Protein AF-A0A4Y7RGN8-F1 (afdb_monomer)

Organism: NCBI:txid78350

Secondary structure (DSSP, 8-state):
-PPTTPBPPPP-PPPPPPHHHHHHHHHHHHT--SEEEEEEEEEEEEEESEEEEEEEEEEEE-SSS--EEEEEEEEEEPPGGGT--EEEEEEEEEEEB-

Sequence (98 aa):
MALTGGWKILDIKACDLPEKVASGFSEVFGGMVGATYIPVVYCATQVVAGINHMILCKQTLATKDASEAIVKVILHEQLPVDGGKFSLLNIENIVKGY

pLDDT: mean 93.82, std 6.94, range [55.78, 98.69]

Radius of gyration: 14.56 Å; Cα contacts (8 Å, |Δi|>4): 196; chains: 1; bounding box: 35×25×40 Å

Nearest PDB structures (foldseek):
  5ier-assembly3_C  TM=4.389E-01  e=4.258E+00  synthetic construct
  2z77-assembly2_D  TM=3.840E-01  e=4.743E+00  Mycobacterium tuberculosis H37Rv
  5z3r-assembly4_E  TM=4.034E-01  e=5.284E+00  Mycolicibacterium neoaurum

Solvent-accessible surface area (backbone atoms only — not comparable to full-atom values): 5603 Å² total; per-residue (Å²): 119,83,41,89,95,47,47,69,74,70,95,76,71,68,46,90,57,61,69,68,58,44,51,36,48,48,60,53,54,69,74,50,80,62,50,49,76,40,48,56,43,80,74,51,75,46,86,63,93,28,37,38,37,36,30,36,24,43,36,39,36,72,49,98,72,64,49,40,30,40,27,43,35,32,39,34,35,39,37,70,94,77,68,46,48,55,42,82,74,47,77,44,84,76,46,64,40,62

Structure (mmCIF, N/CA/C/O backbone):
data_AF-A0A4Y7RGN8-F1
#
_entry.id   AF-A0A4Y7RGN8-F1
#
loop_
_atom_site.group_PDB
_atom_site.id
_atom_site.type_symbol
_atom_site.label_atom_id
_atom_site.label_alt_id
_atom_site.label_comp_id
_atom_site.label_asym_id
_atom_site.label_entity_id
_atom_site.label_seq_id
_atom_site.pdbx_PDB_ins_code
_atom_site.Cartn_x
_atom_site.Cartn_y
_atom_site.Cartn_z
_atom_site.occupancy
_atom_site.B_iso_or_equiv
_atom_site.auth_seq_id
_atom_site.auth_comp_id
_atom_site.auth_asym_id
_atom_site.auth_atom_id
_atom_site.pdbx_PDB_model_num
ATOM 1 N N . MET A 1 1 ? -16.310 -1.462 20.418 1.00 55.78 1 MET A N 1
ATOM 2 C CA . MET A 1 1 ? -16.994 -2.527 21.187 1.00 55.78 1 MET A CA 1
ATOM 3 C C . MET A 1 1 ? -17.269 -3.610 20.160 1.00 55.78 1 MET A C 1
ATOM 5 O O . MET A 1 1 ? -17.825 -3.247 19.142 1.00 55.78 1 MET A O 1
ATOM 9 N N . ALA A 1 2 ? -16.785 -4.844 20.325 1.00 67.25 2 ALA A N 1
ATOM 10 C CA . ALA A 1 2 ? -16.852 -5.827 19.236 1.00 67.25 2 ALA A CA 1
ATOM 11 C C . ALA A 1 2 ? -18.313 -6.155 18.882 1.00 67.25 2 ALA A C 1
ATOM 13 O O . ALA A 1 2 ? -19.081 -6.543 19.766 1.00 67.25 2 ALA A O 1
ATOM 14 N N . LEU A 1 3 ? -18.688 -5.988 17.612 1.00 81.62 3 LEU A N 1
ATOM 15 C CA . LEU A 1 3 ? -20.017 -6.342 17.114 1.00 81.62 3 LEU A CA 1
ATOM 16 C C . LEU A 1 3 ? -20.103 -7.857 16.879 1.00 81.62 3 LEU A C 1
ATOM 18 O O . LEU A 1 3 ? -19.255 -8.432 16.198 1.00 81.62 3 LEU A O 1
ATOM 22 N N . THR A 1 4 ? -21.134 -8.520 17.408 1.00 85.62 4 THR A N 1
ATOM 23 C CA . THR A 1 4 ? -21.352 -9.958 17.181 1.00 85.62 4 THR A CA 1
ATOM 24 C C . THR A 1 4 ? -21.461 -10.260 15.684 1.00 85.62 4 THR A C 1
ATOM 26 O O . THR A 1 4 ? -22.295 -9.680 14.993 1.00 85.62 4 THR A O 1
ATOM 29 N N . GLY A 1 5 ? -20.617 -11.170 15.186 1.00 86.94 5 GLY A N 1
ATOM 30 C CA . GLY A 1 5 ? -20.529 -11.520 13.761 1.00 86.94 5 GLY A CA 1
ATOM 31 C C . GLY A 1 5 ? -19.717 -10.539 12.904 1.00 86.94 5 GLY A C 1
ATOM 32 O O . GLY A 1 5 ? -19.485 -10.814 11.730 1.00 86.94 5 GLY A O 1
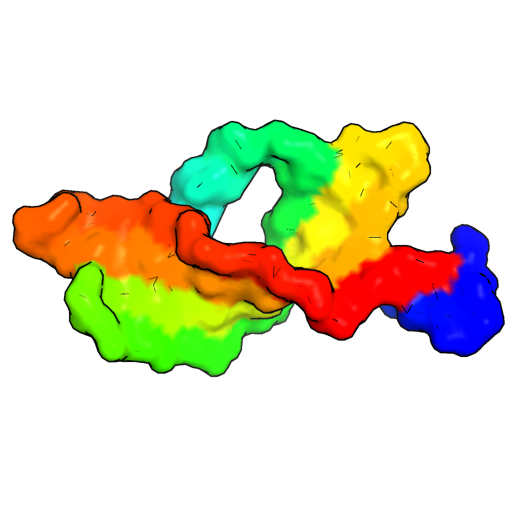ATOM 33 N N . GLY A 1 6 ? -19.265 -9.420 13.477 1.00 90.00 6 GLY A N 1
ATOM 34 C CA . GLY A 1 6 ? -18.371 -8.466 12.832 1.00 90.00 6 GLY A CA 1
ATOM 35 C C . GLY A 1 6 ? -16.903 -8.882 12.927 1.00 90.00 6 GLY A C 1
ATOM 36 O O . GLY A 1 6 ? -16.490 -9.613 13.830 1.00 90.00 6 GLY A O 1
ATOM 37 N N . TRP A 1 7 ? -16.096 -8.386 11.991 1.00 92.12 7 TRP A N 1
ATOM 38 C CA . TRP A 1 7 ? -14.649 -8.552 12.042 1.00 92.12 7 TRP A CA 1
ATOM 39 C C . TRP A 1 7 ? -14.037 -7.510 12.971 1.00 92.12 7 TRP A C 1
ATOM 41 O O . TRP A 1 7 ? -14.270 -6.315 12.815 1.00 92.12 7 TRP A O 1
ATOM 51 N N . LYS A 1 8 ? -13.196 -7.957 13.903 1.00 92.00 8 LYS A N 1
ATOM 52 C CA . LYS A 1 8 ? -12.308 -7.073 14.656 1.00 92.00 8 LYS A CA 1
ATOM 53 C C . LYS A 1 8 ? -10.965 -7.010 13.937 1.00 92.00 8 LYS A C 1
ATOM 55 O O . LYS A 1 8 ? -10.308 -8.040 13.789 1.00 92.00 8 LYS A O 1
ATOM 60 N N . ILE A 1 9 ? -10.541 -5.814 13.535 1.00 93.94 9 ILE A N 1
ATOM 61 C CA . ILE A 1 9 ? -9.170 -5.613 13.061 1.00 93.94 9 ILE A CA 1
ATOM 62 C C . ILE A 1 9 ? -8.238 -5.721 14.270 1.00 93.94 9 ILE A C 1
ATOM 64 O O . ILE A 1 9 ? -8.482 -5.130 15.323 1.00 93.94 9 ILE A O 1
ATOM 68 N N . LEU A 1 10 ? -7.221 -6.571 14.156 1.00 92.81 10 LEU A N 1
ATOM 69 C CA . LEU A 1 10 ? -6.243 -6.759 15.220 1.00 92.81 10 LEU A CA 1
ATOM 70 C C . LEU A 1 10 ? -5.223 -5.620 15.211 1.00 92.81 10 LEU A C 1
ATOM 72 O O . LEU A 1 10 ? -5.087 -4.889 14.229 1.00 92.81 10 LEU A O 1
ATOM 76 N N . ASP A 1 11 ? -4.476 -5.500 16.305 1.00 91.88 11 ASP A N 1
ATOM 77 C CA . ASP A 1 11 ? -3.279 -4.674 16.283 1.00 91.88 11 ASP A CA 1
ATOM 78 C C . ASP A 1 11 ? -2.249 -5.317 15.344 1.00 91.88 11 ASP A C 1
ATOM 80 O O . ASP A 1 11 ? -1.914 -6.497 15.484 1.00 91.88 11 ASP A O 1
ATOM 84 N N . ILE A 1 12 ? -1.810 -4.563 14.339 1.00 94.25 12 ILE A N 1
ATOM 85 C CA . ILE A 1 12 ? -0.982 -5.057 13.240 1.00 94.25 12 ILE A CA 1
ATOM 86 C C . ILE A 1 12 ? 0.290 -4.228 13.189 1.00 94.25 12 ILE A C 1
ATOM 88 O O . ILE A 1 12 ? 0.249 -2.999 13.119 1.00 94.25 12 ILE A O 1
ATOM 92 N N . LYS A 1 13 ? 1.425 -4.925 13.166 1.00 95.06 13 LYS A N 1
ATOM 93 C CA . LYS A 1 13 ? 2.727 -4.325 12.884 1.00 95.06 13 LYS A CA 1
ATOM 94 C C . LYS A 1 13 ? 2.937 -4.220 11.380 1.00 95.06 13 LYS A C 1
ATOM 96 O O . LYS A 1 13 ? 2.519 -5.105 10.638 1.00 95.06 13 LYS A O 1
ATOM 101 N N . ALA A 1 14 ? 3.603 -3.147 10.963 1.00 97.00 14 ALA A N 1
ATOM 102 C CA . ALA A 1 14 ? 3.999 -2.971 9.575 1.00 97.00 14 ALA A CA 1
ATOM 103 C C . ALA A 1 14 ? 4.889 -4.136 9.114 1.00 97.00 14 ALA A C 1
ATOM 105 O O . ALA A 1 14 ? 5.762 -4.570 9.868 1.00 97.00 14 ALA A O 1
ATOM 106 N N . CYS A 1 15 ? 4.681 -4.624 7.894 1.00 97.31 15 CYS A N 1
ATOM 107 C CA . CYS A 1 15 ? 5.624 -5.522 7.240 1.00 97.31 15 CYS A CA 1
ATOM 108 C C . CYS A 1 15 ? 6.764 -4.745 6.581 1.00 97.31 15 CYS A C 1
ATOM 110 O O . CYS A 1 15 ? 6.611 -3.577 6.214 1.00 97.31 15 CYS A O 1
ATOM 112 N N . ASP A 1 16 ? 7.867 -5.441 6.325 1.00 97.19 16 ASP A N 1
ATOM 113 C CA . ASP A 1 16 ? 8.958 -4.905 5.523 1.00 97.19 16 ASP A CA 1
ATOM 114 C C . ASP A 1 16 ? 8.565 -4.894 4.040 1.00 97.19 16 ASP A C 1
ATOM 116 O O . ASP A 1 16 ? 8.239 -5.925 3.444 1.00 97.19 16 ASP A O 1
ATOM 120 N N . LEU A 1 17 ? 8.580 -3.706 3.437 1.00 98.00 17 LEU A N 1
ATOM 121 C CA . LEU A 1 17 ? 8.446 -3.531 1.994 1.00 98.00 17 LEU A CA 1
ATOM 122 C C . LEU A 1 17 ? 9.843 -3.480 1.355 1.00 98.00 17 LEU A C 1
ATOM 124 O O . LEU A 1 17 ? 10.781 -2.996 1.993 1.00 98.00 17 LEU A O 1
ATOM 128 N N . PRO A 1 18 ? 10.005 -3.898 0.084 1.00 97.81 18 PRO A N 1
ATOM 129 C CA . PRO A 1 18 ? 11.236 -3.631 -0.654 1.00 97.81 18 PRO A CA 1
ATOM 130 C C . PRO A 1 18 ? 11.571 -2.135 -0.622 1.00 97.81 18 PRO A C 1
ATOM 132 O O . PRO A 1 18 ? 10.676 -1.314 -0.806 1.00 97.81 18 PRO A O 1
ATOM 135 N N . GLU A 1 19 ? 12.843 -1.776 -0.436 1.00 97.56 19 GLU A N 1
ATOM 136 C CA . GLU A 1 19 ? 13.296 -0.399 -0.154 1.00 97.56 19 GLU A CA 1
ATOM 137 C C . GLU A 1 19 ? 12.703 0.658 -1.104 1.00 97.56 19 GLU A C 1
ATOM 139 O O . GLU A 1 19 ? 12.185 1.693 -0.673 1.00 97.56 19 GLU A O 1
ATOM 144 N N . LYS A 1 20 ? 12.697 0.360 -2.408 1.00 95.75 20 LYS A N 1
ATOM 145 C CA . LYS A 1 20 ? 12.126 1.243 -3.430 1.00 95.75 20 LYS A CA 1
ATOM 146 C C . LYS A 1 20 ? 10.618 1.443 -3.250 1.00 95.75 20 LYS A C 1
ATOM 148 O O . LYS A 1 20 ? 10.129 2.567 -3.309 1.00 95.75 20 LYS A O 1
ATOM 153 N N . VAL A 1 21 ? 9.891 0.359 -2.981 1.00 97.75 21 VAL A N 1
ATOM 154 C CA . VAL A 1 21 ? 8.440 0.387 -2.748 1.00 97.75 21 VAL A CA 1
ATOM 155 C C . VAL A 1 21 ? 8.125 1.069 -1.416 1.00 97.75 21 VAL A C 1
ATOM 157 O O . VAL A 1 21 ? 7.155 1.811 -1.345 1.00 97.75 21 VAL A O 1
ATOM 160 N N . ALA A 1 22 ? 8.952 0.888 -0.382 1.00 98.06 22 ALA A N 1
ATOM 161 C CA . ALA A 1 22 ? 8.817 1.582 0.901 1.00 98.06 22 ALA A CA 1
ATOM 162 C C . ALA A 1 22 ? 8.959 3.106 0.744 1.00 98.06 22 ALA A C 1
ATOM 164 O O . ALA A 1 22 ? 8.179 3.873 1.316 1.00 98.06 22 ALA A O 1
ATOM 165 N N . SER A 1 23 ? 9.921 3.536 -0.077 1.00 97.06 23 SER A N 1
ATOM 166 C CA . SER A 1 23 ? 10.139 4.948 -0.412 1.00 97.06 23 SER A CA 1
ATOM 167 C C . SER A 1 23 ? 8.946 5.522 -1.176 1.00 97.06 23 SER A C 1
ATOM 169 O O . SER A 1 23 ? 8.378 6.529 -0.758 1.00 97.06 23 SER A O 1
ATOM 171 N N . GLY A 1 24 ? 8.493 4.826 -2.225 1.00 96.94 24 GLY A N 1
ATOM 172 C CA . GLY A 1 24 ? 7.314 5.217 -3.001 1.00 96.94 24 GLY A CA 1
ATOM 173 C C . GLY A 1 24 ? 6.021 5.238 -2.183 1.00 96.94 24 GLY A C 1
ATOM 174 O O . GLY A 1 24 ? 5.213 6.155 -2.310 1.00 96.94 24 GLY A O 1
ATOM 175 N N . PHE A 1 25 ? 5.837 4.267 -1.286 1.00 97.69 25 PHE A N 1
ATOM 176 C CA . PHE A 1 25 ? 4.712 4.232 -0.353 1.00 97.69 25 PHE A CA 1
ATOM 177 C C . PHE A 1 25 ? 4.733 5.451 0.572 1.00 97.69 25 PHE A C 1
ATOM 179 O O . PHE A 1 25 ? 3.719 6.127 0.725 1.00 97.69 25 PHE A O 1
ATOM 186 N N . SER A 1 26 ? 5.892 5.768 1.150 1.00 96.44 26 SER A N 1
ATOM 187 C CA . SER A 1 26 ? 6.046 6.923 2.040 1.00 96.44 26 SER A CA 1
ATOM 188 C C . SER A 1 26 ? 5.799 8.248 1.316 1.00 96.44 26 SER A C 1
ATOM 190 O O . SER A 1 26 ? 5.157 9.129 1.879 1.00 96.44 26 SER A O 1
ATOM 192 N N . GLU A 1 27 ? 6.246 8.383 0.065 1.00 94.88 27 GLU A N 1
ATOM 193 C CA . GLU A 1 27 ? 5.990 9.567 -0.767 1.00 94.88 27 GLU A CA 1
ATOM 194 C C . GLU A 1 27 ? 4.491 9.747 -1.048 1.00 94.88 27 GLU A C 1
ATOM 196 O O . GLU A 1 27 ? 3.929 10.814 -0.794 1.00 94.88 27 GLU A O 1
ATOM 201 N N . VAL A 1 28 ? 3.823 8.688 -1.518 1.00 96.00 28 VAL A N 1
ATOM 202 C CA . VAL A 1 28 ? 2.403 8.735 -1.893 1.00 96.00 28 VAL A CA 1
ATOM 203 C C . VAL A 1 28 ? 1.504 8.968 -0.677 1.00 96.00 28 VAL A C 1
ATOM 205 O O . VAL A 1 28 ? 0.585 9.787 -0.734 1.00 96.00 28 VAL A O 1
ATOM 208 N N . PHE A 1 29 ? 1.753 8.264 0.430 1.00 94.94 29 PHE A N 1
ATOM 209 C CA . PHE A 1 29 ? 0.898 8.329 1.618 1.00 94.94 29 PHE A CA 1
ATOM 210 C C . PHE A 1 29 ? 1.288 9.436 2.601 1.00 94.94 29 PHE A C 1
ATOM 212 O O . PHE A 1 29 ? 0.430 9.884 3.358 1.00 94.94 29 PHE A O 1
ATOM 219 N N . GLY A 1 30 ? 2.525 9.938 2.569 1.00 91.12 30 GLY A N 1
ATOM 220 C CA . GLY A 1 30 ? 2.960 11.062 3.405 1.00 91.12 30 GLY A CA 1
ATOM 221 C C . GLY A 1 30 ? 2.205 12.365 3.119 1.00 91.12 30 GLY A C 1
ATOM 222 O O . GLY A 1 30 ? 2.063 13.199 4.010 1.00 91.12 30 GLY A O 1
ATOM 223 N N . GLY A 1 31 ? 1.677 12.526 1.900 1.00 83.50 31 GLY A N 1
ATOM 224 C CA . GLY A 1 31 ? 0.831 13.659 1.509 1.00 83.50 31 GLY A CA 1
ATOM 225 C C . GLY A 1 31 ? -0.672 13.457 1.738 1.00 83.50 31 GLY A C 1
ATOM 226 O O . GLY A 1 31 ? -1.448 14.386 1.507 1.00 83.50 31 GLY A O 1
ATOM 227 N N . MET A 1 32 ? -1.116 12.266 2.158 1.00 87.69 32 MET A N 1
ATOM 228 C CA . MET A 1 32 ? -2.539 11.984 2.349 1.00 87.69 32 MET A CA 1
ATOM 229 C C . MET A 1 32 ? -3.039 12.472 3.709 1.00 87.69 32 MET A C 1
ATOM 231 O O . MET A 1 32 ? -2.479 12.162 4.756 1.00 87.69 32 MET A O 1
ATOM 235 N N . VAL A 1 33 ? -4.165 13.185 3.691 1.00 88.31 33 VAL A N 1
ATOM 236 C CA . VAL A 1 33 ? -4.888 13.611 4.895 1.00 88.31 33 VAL A CA 1
ATOM 237 C C . VAL A 1 33 ? -6.186 12.814 5.001 1.00 88.31 33 VAL A C 1
ATOM 239 O O . VAL A 1 33 ? -6.812 12.488 3.995 1.00 88.31 33 VAL A O 1
ATOM 242 N N . GLY A 1 34 ? -6.608 12.500 6.227 1.00 90.62 34 GLY A N 1
ATOM 243 C CA . GLY A 1 34 ? -7.895 11.849 6.498 1.00 90.62 34 GLY A CA 1
ATOM 244 C C . GLY A 1 34 ? -7.825 10.340 6.740 1.00 90.62 34 GLY A C 1
ATOM 245 O O . GLY A 1 34 ? -8.802 9.770 7.223 1.00 90.62 34 GLY A O 1
ATOM 246 N N . ALA A 1 35 ? -6.687 9.691 6.478 1.00 93.69 35 ALA A N 1
ATOM 247 C CA . ALA A 1 35 ? -6.467 8.286 6.812 1.00 93.69 35 ALA A CA 1
ATOM 248 C C . ALA A 1 35 ? -4.977 7.972 6.992 1.00 93.69 35 ALA A C 1
ATOM 250 O O . ALA A 1 35 ? -4.136 8.551 6.308 1.00 93.69 35 ALA A O 1
ATOM 251 N N . THR A 1 36 ? -4.665 7.021 7.867 1.00 95.00 36 THR A N 1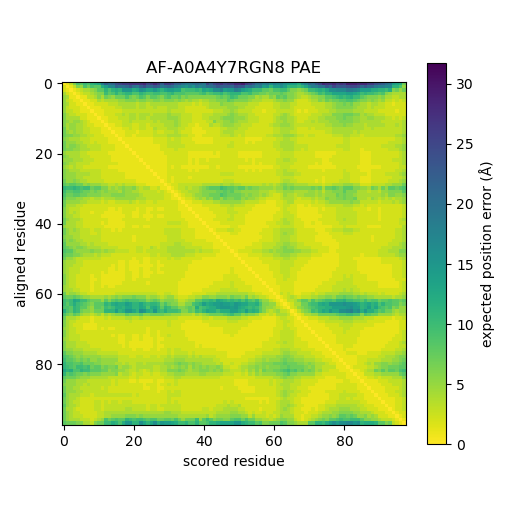
ATOM 252 C CA . THR A 1 36 ? -3.337 6.407 7.973 1.00 95.00 36 THR A CA 1
ATOM 253 C C . THR A 1 36 ? -3.368 4.995 7.402 1.00 95.00 36 THR A C 1
ATOM 255 O O . THR A 1 36 ? -4.402 4.324 7.433 1.00 95.00 36 THR A O 1
ATOM 258 N N . TYR A 1 37 ? -2.232 4.547 6.868 1.00 96.62 37 TYR A N 1
ATOM 259 C CA . TYR A 1 37 ? -2.090 3.235 6.245 1.00 96.62 37 TYR A CA 1
ATOM 260 C C . TYR A 1 37 ? -0.835 2.544 6.771 1.00 96.62 37 TYR A C 1
ATOM 262 O O . TYR A 1 37 ? 0.257 3.103 6.713 1.00 96.62 37 TYR A O 1
ATOM 270 N N . ILE A 1 38 ? -0.996 1.319 7.264 1.00 96.75 38 ILE A N 1
ATOM 271 C CA . ILE A 1 38 ? 0.096 0.459 7.726 1.00 96.75 38 ILE A CA 1
ATOM 272 C C . ILE A 1 38 ? 0.184 -0.732 6.768 1.00 96.75 38 ILE A C 1
ATOM 274 O O . ILE A 1 38 ? -0.801 -1.467 6.665 1.00 96.75 38 ILE A O 1
ATOM 278 N N . PRO A 1 39 ? 1.310 -0.951 6.065 1.00 98.00 39 PRO A N 1
ATOM 279 C CA . PRO A 1 39 ? 1.450 -2.093 5.170 1.00 98.00 39 PRO A CA 1
ATOM 280 C C . PRO A 1 39 ? 1.476 -3.390 5.984 1.00 98.00 39 PRO A C 1
ATOM 282 O O . PRO A 1 39 ? 2.256 -3.526 6.916 1.00 98.00 39 PRO A O 1
ATOM 285 N N . VAL A 1 40 ? 0.601 -4.334 5.652 1.00 98.00 40 VAL A N 1
ATOM 286 C CA . VAL A 1 40 ? 0.442 -5.619 6.352 1.00 98.00 40 VAL A CA 1
ATOM 287 C C . VAL A 1 40 ? 1.161 -6.734 5.609 1.00 98.00 40 VAL A C 1
ATOM 289 O O . VAL A 1 40 ? 1.823 -7.555 6.235 1.00 98.00 40 VAL A O 1
ATOM 292 N N . VAL A 1 41 ? 1.017 -6.779 4.281 1.00 97.94 41 VAL A N 1
ATOM 293 C CA . VAL A 1 41 ? 1.678 -7.762 3.411 1.00 97.94 41 VAL A CA 1
ATOM 294 C C . VAL A 1 41 ? 1.925 -7.146 2.037 1.00 97.94 41 VAL A C 1
ATOM 296 O O . VAL A 1 41 ? 1.020 -6.552 1.448 1.00 97.94 41 VAL A O 1
ATOM 299 N N . TYR A 1 42 ? 3.125 -7.353 1.495 1.00 98.56 42 TYR A N 1
ATOM 300 C CA . TYR A 1 42 ? 3.417 -7.141 0.080 1.00 98.56 42 TYR A CA 1
ATOM 301 C C . TYR A 1 42 ? 3.062 -8.398 -0.721 1.00 98.56 42 TYR A C 1
ATOM 303 O O . TYR A 1 42 ? 3.642 -9.460 -0.499 1.00 98.56 42 TYR A O 1
ATOM 311 N N . CYS A 1 43 ? 2.069 -8.305 -1.604 1.00 97.94 43 CYS A N 1
ATOM 312 C CA . CYS A 1 43 ? 1.394 -9.489 -2.137 1.00 97.94 43 CYS A CA 1
ATOM 313 C C . CYS A 1 43 ? 1.880 -9.906 -3.524 1.00 97.94 43 CYS A C 1
ATOM 315 O O . CYS A 1 43 ? 2.066 -11.094 -3.772 1.00 97.94 43 CYS A O 1
ATOM 317 N N . ALA A 1 44 ? 2.009 -8.953 -4.451 1.00 98.19 44 ALA A N 1
ATOM 318 C CA . ALA A 1 44 ? 2.266 -9.256 -5.857 1.00 98.19 44 ALA A CA 1
ATOM 319 C C . ALA A 1 44 ? 2.749 -8.032 -6.642 1.00 98.19 44 ALA A C 1
ATOM 321 O O . ALA A 1 44 ? 2.512 -6.886 -6.248 1.00 98.19 44 ALA A O 1
ATOM 322 N N . THR A 1 45 ? 3.347 -8.296 -7.805 1.00 98.38 45 THR A N 1
ATOM 323 C CA . THR A 1 45 ? 3.637 -7.299 -8.839 1.00 98.38 45 THR A CA 1
ATOM 324 C C . THR A 1 45 ? 2.953 -7.653 -10.153 1.00 98.38 45 THR A C 1
ATOM 326 O O . THR A 1 45 ? 2.674 -8.818 -10.438 1.00 98.38 45 THR A O 1
ATOM 329 N N . GLN A 1 46 ? 2.695 -6.640 -10.974 1.00 98.56 46 GLN A N 1
ATOM 330 C CA . GLN A 1 46 ? 2.193 -6.800 -12.334 1.00 98.56 46 GLN A CA 1
ATOM 331 C C . GLN A 1 46 ? 2.940 -5.840 -13.261 1.00 98.56 46 GLN A C 1
ATOM 333 O O . GLN A 1 46 ? 2.955 -4.634 -13.025 1.00 98.56 46 GLN A O 1
ATOM 338 N N . VAL A 1 47 ? 3.539 -6.373 -14.326 1.00 98.06 47 VAL A N 1
ATOM 339 C CA . VAL A 1 47 ? 4.223 -5.578 -15.356 1.00 98.06 47 VAL A CA 1
ATOM 340 C C . VAL A 1 47 ? 3.190 -4.938 -16.286 1.00 98.06 47 VAL A C 1
ATOM 342 O O . VAL A 1 47 ? 2.300 -5.623 -16.790 1.00 98.06 47 VAL A O 1
ATOM 345 N N . VAL A 1 48 ? 3.318 -3.630 -16.508 1.00 96.75 48 VAL A N 1
ATOM 346 C CA . VAL A 1 48 ? 2.481 -2.799 -17.392 1.00 96.75 48 VAL A CA 1
ATOM 347 C C . VAL A 1 48 ? 3.385 -1.781 -18.117 1.00 96.75 48 VAL A C 1
ATOM 349 O O . VAL A 1 48 ? 4.564 -2.055 -18.333 1.00 96.75 48 VAL A O 1
ATOM 352 N N . ALA A 1 49 ? 2.889 -0.592 -18.473 1.00 96.12 49 ALA A N 1
ATOM 353 C CA . ALA A 1 49 ? 3.742 0.564 -18.777 1.00 96.12 49 ALA A CA 1
ATOM 354 C C . ALA A 1 49 ? 4.384 1.109 -17.481 1.00 96.12 49 ALA A C 1
ATOM 356 O O . ALA A 1 49 ? 4.047 2.191 -17.014 1.00 96.12 49 ALA A O 1
ATOM 357 N N . GLY A 1 50 ? 5.226 0.291 -16.844 1.00 97.19 50 GLY A N 1
ATOM 358 C CA . GLY A 1 50 ? 5.670 0.445 -15.457 1.00 97.19 50 GLY A CA 1
ATOM 359 C C . GLY A 1 50 ? 5.418 -0.837 -14.657 1.00 97.19 50 GLY A C 1
ATOM 360 O O . GLY A 1 50 ? 5.310 -1.926 -15.232 1.00 97.19 50 GLY A O 1
ATOM 361 N N . ILE A 1 51 ? 5.293 -0.725 -13.337 1.00 98.38 51 ILE A N 1
ATOM 362 C CA . ILE A 1 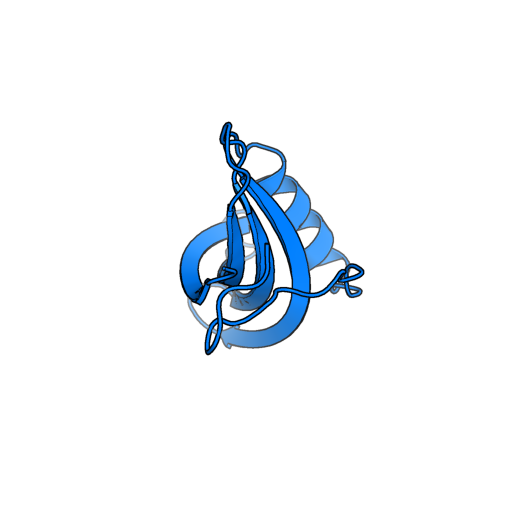51 ? 5.011 -1.859 -12.445 1.00 98.38 51 ILE A CA 1
ATOM 363 C C . ILE A 1 51 ? 3.892 -1.481 -11.476 1.00 98.38 51 ILE A C 1
ATOM 365 O O . ILE A 1 51 ? 3.970 -0.479 -10.778 1.00 98.38 51 ILE A O 1
ATOM 369 N N . ASN A 1 52 ? 2.848 -2.301 -11.394 1.00 98.56 52 ASN A N 1
ATOM 370 C CA . ASN A 1 52 ? 1.872 -2.210 -10.313 1.00 98.56 52 ASN A CA 1
ATOM 371 C C . ASN A 1 52 ? 2.322 -3.086 -9.139 1.00 98.56 52 ASN A C 1
ATOM 373 O O . ASN A 1 52 ? 2.667 -4.252 -9.328 1.00 98.56 52 ASN A O 1
ATOM 377 N N . HIS A 1 53 ? 2.251 -2.542 -7.931 1.00 98.56 53 HIS A N 1
ATOM 378 C CA . HIS A 1 53 ? 2.580 -3.181 -6.662 1.00 98.56 53 HIS A CA 1
ATOM 379 C C . HIS A 1 53 ? 1.305 -3.347 -5.834 1.00 98.56 53 HIS A C 1
ATOM 381 O O . HIS A 1 53 ? 0.646 -2.358 -5.509 1.00 98.56 53 HIS A O 1
ATOM 387 N N . MET A 1 54 ? 0.956 -4.585 -5.483 1.00 98.50 54 MET A N 1
ATOM 388 C CA . MET A 1 54 ? -0.188 -4.884 -4.620 1.00 98.50 54 MET A CA 1
ATOM 389 C C . MET A 1 54 ? 0.260 -5.034 -3.167 1.00 98.50 54 MET A C 1
ATOM 391 O O . MET A 1 54 ? 1.089 -5.891 -2.853 1.00 98.50 54 MET A O 1
ATOM 395 N N . ILE A 1 55 ? -0.337 -4.240 -2.281 1.00 98.69 55 ILE A N 1
ATOM 396 C CA . ILE A 1 55 ? -0.064 -4.240 -0.842 1.00 98.69 55 ILE A CA 1
ATOM 397 C C . ILE A 1 55 ? -1.401 -4.328 -0.103 1.00 98.69 55 ILE A C 1
ATOM 399 O O . ILE A 1 55 ? -2.329 -3.578 -0.405 1.00 98.69 55 ILE A O 1
ATOM 403 N N . LEU A 1 56 ? -1.518 -5.223 0.875 1.00 98.50 56 LEU A N 1
ATOM 404 C CA . LEU A 1 56 ? -2.608 -5.146 1.848 1.00 98.50 56 LEU A CA 1
ATOM 405 C C . LEU A 1 56 ? -2.204 -4.183 2.956 1.00 98.50 56 LEU A C 1
ATOM 407 O O . LEU A 1 56 ? -1.137 -4.350 3.540 1.00 98.50 56 LEU A O 1
ATOM 411 N N . CYS A 1 57 ? -3.055 -3.211 3.269 1.00 98.19 57 CYS A N 1
ATOM 412 C CA . CYS A 1 57 ? -2.819 -2.230 4.324 1.00 98.19 57 CYS A CA 1
ATOM 413 C C . CYS A 1 57 ? -3.918 -2.286 5.387 1.00 98.19 57 CYS A C 1
ATOM 415 O O . CYS A 1 57 ? -5.093 -2.458 5.060 1.00 98.19 57 CYS A O 1
ATOM 417 N N . LYS A 1 58 ? -3.552 -2.056 6.652 1.00 97.50 58 LYS A N 1
ATOM 418 C CA . LYS A 1 58 ? -4.499 -1.601 7.667 1.00 97.50 58 LYS A CA 1
ATOM 419 C C . LYS A 1 58 ? -4.710 -0.111 7.443 1.00 97.50 58 LYS A C 1
ATOM 421 O O . LYS A 1 58 ? -3.755 0.655 7.526 1.00 97.50 58 LYS A O 1
ATOM 426 N N . GLN A 1 59 ? -5.938 0.283 7.154 1.00 96.81 59 GLN A N 1
ATOM 427 C CA . GLN A 1 59 ? -6.354 1.674 7.083 1.00 96.81 59 GLN A CA 1
ATOM 428 C C . GLN A 1 59 ? -7.011 2.072 8.403 1.00 96.81 59 GLN A C 1
ATOM 430 O O . GLN A 1 59 ? -7.848 1.326 8.913 1.00 96.81 59 GLN A O 1
ATOM 435 N N . THR A 1 60 ? -6.697 3.263 8.905 1.00 95.12 60 THR A N 1
ATOM 436 C CA . THR A 1 60 ? -7.419 3.897 10.014 1.00 95.12 60 THR A CA 1
ATOM 437 C C . THR A 1 60 ? -7.854 5.295 9.581 1.00 95.12 60 THR A C 1
ATOM 439 O O . THR A 1 60 ? -7.017 6.129 9.236 1.00 95.12 60 THR A O 1
ATOM 442 N N . LEU A 1 61 ? -9.161 5.563 9.562 1.00 93.50 61 LEU A N 1
ATOM 443 C CA . LEU A 1 61 ? -9.692 6.878 9.189 1.00 93.50 61 LEU A CA 1
ATOM 444 C C . LEU A 1 61 ? -9.531 7.884 10.333 1.00 93.50 61 LEU A C 1
ATOM 446 O O . LEU A 1 61 ? -9.790 7.569 11.494 1.00 93.50 61 LEU A O 1
ATOM 450 N N . ALA A 1 62 ? -9.164 9.119 9.994 1.00 90.56 62 ALA A N 1
ATOM 451 C CA . ALA A 1 62 ? -9.036 10.230 10.937 1.00 90.56 62 ALA A CA 1
ATOM 452 C C . ALA A 1 62 ? -10.402 10.896 11.204 1.00 90.56 62 ALA A C 1
ATOM 454 O O . ALA A 1 62 ? -10.588 12.094 10.991 1.00 90.56 62 ALA A O 1
ATOM 455 N N . THR A 1 63 ? -11.380 10.099 11.632 1.00 86.12 63 THR A N 1
ATOM 456 C CA . THR A 1 63 ? -12.735 10.531 12.011 1.00 86.12 63 THR A CA 1
ATOM 457 C C . THR A 1 63 ? -12.919 10.483 13.527 1.00 86.12 63 THR A C 1
ATOM 459 O O . THR A 1 63 ? -12.155 9.827 14.230 1.00 86.12 63 THR A O 1
ATOM 462 N N . LYS A 1 64 ? -13.949 11.170 14.048 1.00 77.50 64 LYS A N 1
ATOM 463 C CA . LYS A 1 64 ? -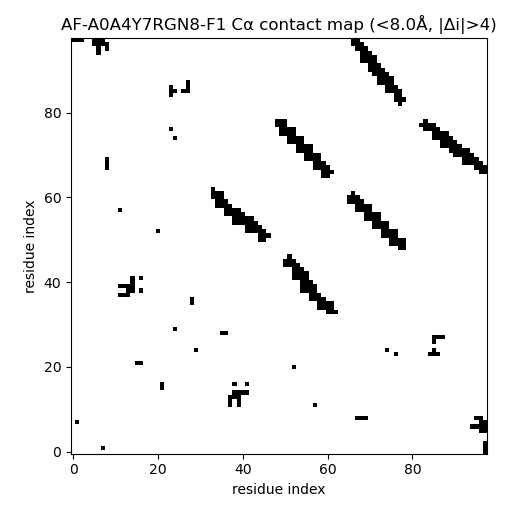14.294 11.157 15.485 1.00 77.50 64 LYS A CA 1
ATOM 464 C C . LYS A 1 64 ? -14.460 9.729 16.023 1.00 77.50 64 LYS A C 1
ATOM 466 O O . LYS A 1 64 ? -13.995 9.430 17.116 1.00 77.50 64 LYS A O 1
ATOM 471 N N . ASP A 1 65 ? -15.063 8.867 15.211 1.00 79.38 65 ASP A N 1
ATOM 472 C CA . ASP A 1 65 ? -15.136 7.428 15.425 1.00 79.38 65 ASP A CA 1
ATOM 473 C C . ASP A 1 65 ? -14.154 6.779 14.447 1.00 79.38 65 ASP A C 1
ATOM 475 O O . ASP A 1 65 ? -14.478 6.586 13.273 1.00 79.38 65 ASP A O 1
ATOM 479 N N . ALA A 1 66 ? -12.911 6.569 14.884 1.00 79.81 66 ALA A N 1
ATOM 480 C CA . ALA A 1 66 ? -11.848 6.040 14.034 1.00 79.81 66 ALA A CA 1
ATOM 481 C C . ALA A 1 66 ? -12.235 4.645 13.516 1.00 79.81 66 ALA A C 1
ATOM 483 O O . ALA A 1 66 ? -12.250 3.671 14.268 1.00 79.81 66 ALA A O 1
ATOM 484 N N . SER A 1 67 ? -12.573 4.559 12.228 1.00 89.19 67 SER A N 1
ATOM 485 C CA . SER A 1 67 ? -12.921 3.299 11.571 1.00 89.19 67 SER A CA 1
ATOM 486 C C . SER A 1 67 ? -11.667 2.648 11.008 1.00 89.19 67 SER A C 1
ATOM 488 O O . SER A 1 67 ? -10.885 3.301 10.312 1.00 89.19 67 SER A O 1
ATOM 490 N N . GLU A 1 68 ? -11.515 1.349 11.255 1.00 94.81 68 GLU A N 1
ATOM 491 C CA . GLU A 1 68 ? -10.420 0.544 10.715 1.00 94.81 68 GLU A CA 1
ATOM 492 C C . GLU A 1 68 ? -10.903 -0.398 9.607 1.00 94.81 68 GLU A C 1
ATOM 494 O O . GLU A 1 68 ? -12.033 -0.892 9.633 1.00 94.81 68 GLU A O 1
ATOM 499 N N . ALA A 1 69 ? -10.037 -0.669 8.634 1.00 96.50 69 ALA A N 1
ATOM 500 C CA . ALA A 1 69 ? -10.293 -1.628 7.565 1.00 96.50 69 ALA A CA 1
ATOM 501 C C . ALA A 1 69 ? -8.994 -2.292 7.096 1.00 96.50 69 ALA A C 1
ATOM 503 O O . ALA A 1 69 ? -7.919 -1.697 7.170 1.00 96.50 69 ALA A O 1
ATOM 504 N N . ILE A 1 70 ? -9.096 -3.510 6.567 1.00 97.81 70 ILE A N 1
ATOM 505 C CA . ILE A 1 70 ? -8.068 -4.071 5.689 1.00 97.81 70 ILE A CA 1
ATOM 506 C C . ILE A 1 70 ? -8.428 -3.687 4.264 1.00 97.81 70 ILE A C 1
ATOM 508 O O . ILE A 1 70 ? -9.518 -4.011 3.781 1.00 97.81 70 ILE A O 1
ATOM 512 N N . VAL A 1 71 ? -7.501 -3.013 3.596 1.00 98.25 71 VAL A N 1
ATOM 513 C CA . VAL A 1 71 ? -7.663 -2.535 2.228 1.00 98.25 71 VAL A CA 1
ATOM 514 C C . VAL A 1 71 ? -6.583 -3.105 1.320 1.00 98.25 71 VAL A C 1
ATOM 516 O O . VAL A 1 71 ? -5.441 -3.297 1.731 1.00 98.25 71 VAL A O 1
ATOM 519 N N . LYS A 1 72 ? -6.937 -3.350 0.063 1.00 98.50 72 LYS A N 1
ATOM 520 C CA . LYS A 1 72 ? -5.996 -3.602 -1.025 1.00 98.50 72 LYS A CA 1
ATOM 521 C C . LYS A 1 72 ? -5.582 -2.265 -1.618 1.00 98.50 72 LYS A C 1
ATOM 523 O O . LYS A 1 72 ? -6.425 -1.546 -2.148 1.00 98.50 72 LYS A O 1
ATOM 528 N N . VAL A 1 73 ? -4.294 -1.971 -1.561 1.00 98.38 73 VAL A N 1
ATOM 529 C CA . VAL A 1 73 ? -3.656 -0.813 -2.182 1.00 98.38 73 VAL A CA 1
ATOM 530 C C . VAL A 1 73 ? -2.912 -1.271 -3.428 1.00 98.38 73 VAL A C 1
ATOM 532 O O . VAL A 1 73 ? -2.157 -2.244 -3.382 1.00 98.38 73 VAL A O 1
ATOM 535 N N . ILE A 1 74 ? -3.105 -0.551 -4.532 1.00 98.50 74 ILE A N 1
ATOM 536 C CA . ILE A 1 74 ? -2.286 -0.685 -5.735 1.00 98.50 74 ILE A CA 1
ATOM 537 C C . ILE A 1 74 ? -1.477 0.597 -5.915 1.00 98.50 74 ILE A C 1
ATOM 539 O O . ILE A 1 74 ? -2.048 1.657 -6.185 1.00 98.50 74 ILE A O 1
ATOM 543 N N . LEU A 1 75 ? -0.157 0.487 -5.770 1.00 98.12 75 LEU A N 1
ATOM 544 C CA . LEU A 1 75 ? 0.788 1.546 -6.118 1.00 98.12 75 LEU A CA 1
ATOM 545 C C . LEU A 1 75 ? 1.351 1.286 -7.509 1.00 98.12 75 LEU A C 1
ATOM 547 O 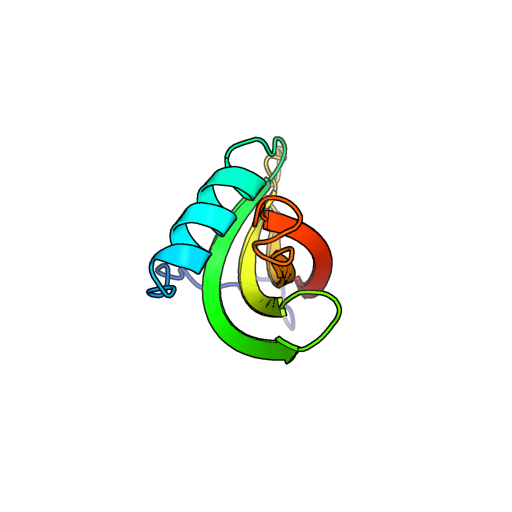O . LEU A 1 75 ? 1.802 0.181 -7.795 1.00 98.12 75 LEU A O 1
ATOM 551 N N . HIS A 1 76 ? 1.331 2.298 -8.361 1.00 98.31 76 HIS A N 1
ATOM 552 C CA . HIS A 1 76 ? 1.920 2.237 -9.687 1.00 98.31 76 HIS A CA 1
ATOM 553 C C . HIS A 1 76 ? 3.290 2.918 -9.682 1.00 98.31 76 HIS A C 1
ATOM 555 O O . HIS A 1 76 ? 3.397 4.083 -9.311 1.00 98.31 76 HIS A O 1
ATOM 561 N N . GLU A 1 77 ? 4.321 2.188 -10.094 1.00 98.12 77 GLU A N 1
ATOM 562 C CA . GLU A 1 77 ? 5.666 2.680 -10.382 1.00 98.12 77 GLU A CA 1
ATOM 563 C C . GLU A 1 77 ? 5.779 2.952 -11.886 1.00 98.12 77 GLU A C 1
ATOM 565 O O . GLU A 1 77 ? 5.631 2.036 -12.701 1.00 98.12 77 GLU A O 1
ATOM 570 N N . GLN A 1 78 ? 6.060 4.199 -12.262 1.00 97.75 78 GLN A N 1
ATOM 571 C CA . GLN A 1 78 ? 6.297 4.562 -13.660 1.00 97.75 78 GLN A CA 1
ATOM 572 C C . GLN A 1 78 ? 7.606 3.964 -14.189 1.00 97.75 78 GLN A C 1
ATOM 574 O O . GLN A 1 78 ? 8.532 3.664 -13.433 1.00 97.75 78 GLN A O 1
ATOM 579 N N . LEU A 1 79 ? 7.727 3.847 -15.514 1.00 96.69 79 LEU A N 1
ATOM 580 C CA . LEU A 1 79 ? 8.999 3.471 -16.124 1.00 96.69 79 LEU A CA 1
ATOM 581 C C . LEU A 1 79 ? 10.102 4.483 -15.751 1.00 96.69 79 LEU A C 1
ATOM 583 O O . LEU A 1 79 ? 9.830 5.680 -15.625 1.00 96.69 79 LEU A O 1
ATOM 587 N N . PRO A 1 80 ? 11.373 4.049 -15.641 1.00 94.19 80 PRO A N 1
ATOM 588 C CA . PRO A 1 80 ? 12.483 4.959 -15.356 1.00 94.19 80 PRO A CA 1
ATOM 589 C C . PRO A 1 80 ? 12.620 6.100 -16.372 1.00 94.19 80 PRO A C 1
ATOM 591 O O . PRO A 1 80 ? 12.934 7.223 -15.990 1.00 94.19 80 PRO A O 1
ATOM 594 N N . VAL A 1 81 ? 12.342 5.827 -17.654 1.00 95.19 81 VAL A N 1
ATOM 595 C CA . VAL A 1 81 ? 12.366 6.837 -18.730 1.00 95.19 81 VAL A CA 1
ATOM 596 C C . VAL A 1 81 ? 11.305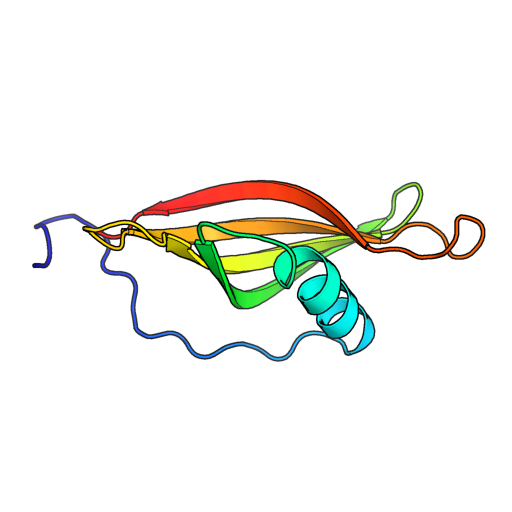 7.928 -18.551 1.00 95.19 81 VAL A C 1
ATOM 598 O O . VAL A 1 81 ? 11.501 9.040 -19.029 1.00 95.19 81 VAL A O 1
ATOM 601 N N . ASP A 1 82 ? 10.242 7.634 -17.799 1.00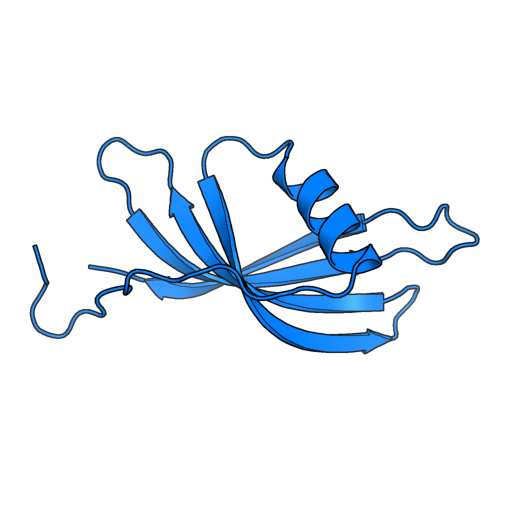 93.38 82 ASP A N 1
ATOM 602 C CA . ASP A 1 82 ? 9.141 8.551 -17.489 1.00 93.38 82 ASP A CA 1
ATOM 603 C C . ASP A 1 82 ? 9.308 9.215 -16.106 1.00 93.38 82 ASP A C 1
ATOM 605 O O . ASP A 1 82 ? 8.403 9.883 -15.606 1.00 93.38 82 ASP A O 1
ATOM 609 N N . GLY A 1 83 ? 10.473 9.045 -15.470 1.00 91.44 83 GLY A N 1
ATOM 610 C CA . GLY A 1 83 ? 10.817 9.656 -14.184 1.00 91.44 83 GLY A CA 1
ATOM 611 C C . GLY A 1 83 ? 10.646 8.747 -12.966 1.00 91.44 83 GLY A C 1
ATOM 612 O O . GLY A 1 83 ? 10.990 9.173 -11.866 1.00 91.44 83 GLY A O 1
ATOM 613 N N . GLY A 1 84 ? 10.156 7.511 -13.136 1.00 92.56 84 GLY A N 1
ATOM 614 C CA . GLY A 1 84 ? 10.171 6.480 -12.089 1.00 92.56 84 GLY A CA 1
ATOM 615 C C . GLY A 1 84 ? 9.371 6.803 -10.822 1.00 92.56 84 GLY A C 1
ATOM 616 O O . GLY A 1 84 ? 9.673 6.253 -9.762 1.00 92.56 84 GLY A O 1
ATOM 617 N N . LYS A 1 85 ? 8.395 7.716 -10.905 1.00 95.81 85 LYS A N 1
ATOM 618 C CA . LYS A 1 85 ? 7.593 8.140 -9.751 1.00 95.81 85 LYS A CA 1
ATOM 619 C C . LYS A 1 85 ? 6.563 7.086 -9.368 1.00 95.81 85 LYS A C 1
ATOM 621 O O . LYS A 1 85 ? 6.110 6.306 -10.208 1.00 95.81 85 LYS A O 1
ATOM 626 N N . PHE A 1 86 ? 6.155 7.128 -8.105 1.00 97.31 86 PHE A N 1
ATOM 627 C CA . PHE A 1 86 ? 5.050 6.331 -7.595 1.00 97.31 86 PHE A CA 1
ATOM 628 C C . PHE A 1 86 ? 3.754 7.139 -7.574 1.00 97.31 86 PHE A C 1
ATOM 630 O O . PHE A 1 86 ? 3.745 8.329 -7.260 1.00 97.31 86 PHE A O 1
ATOM 637 N N . SER A 1 87 ? 2.640 6.485 -7.878 1.00 96.75 87 SER A N 1
ATOM 638 C CA . SER A 1 87 ? 1.305 7.058 -7.730 1.00 96.75 87 SER A CA 1
ATOM 639 C C . SER A 1 87 ? 0.321 6.028 -7.187 1.00 96.75 87 SER A C 1
ATOM 641 O O . SER A 1 87 ? 0.475 4.817 -7.366 1.00 96.75 87 SER A O 1
ATOM 643 N N . LEU A 1 88 ? -0.704 6.508 -6.485 1.00 97.25 88 LEU A N 1
ATOM 644 C CA . LEU A 1 88 ? -1.792 5.653 -6.034 1.00 97.25 88 LEU A CA 1
ATOM 645 C C . LEU A 1 88 ? -2.731 5.361 -7.202 1.00 97.25 88 LEU A C 1
ATOM 647 O O . LEU A 1 88 ? -3.334 6.280 -7.752 1.00 97.25 88 LEU A O 1
ATOM 651 N N . LEU A 1 89 ? -2.897 4.082 -7.534 1.00 97.31 89 LEU A N 1
ATOM 652 C CA . LEU A 1 89 ? -3.820 3.663 -8.584 1.00 97.31 89 LEU A CA 1
ATOM 653 C C . LEU A 1 89 ? -5.188 3.268 -8.021 1.00 97.31 89 LEU A C 1
ATOM 655 O O . LEU A 1 89 ? -6.213 3.603 -8.607 1.00 97.31 89 LEU A O 1
ATOM 659 N N . ASN A 1 90 ? -5.217 2.530 -6.906 1.00 97.44 90 ASN A N 1
ATOM 660 C CA . ASN A 1 90 ? -6.470 2.039 -6.331 1.00 97.44 90 ASN A CA 1
ATOM 661 C C . ASN A 1 90 ? -6.360 1.751 -4.825 1.00 97.4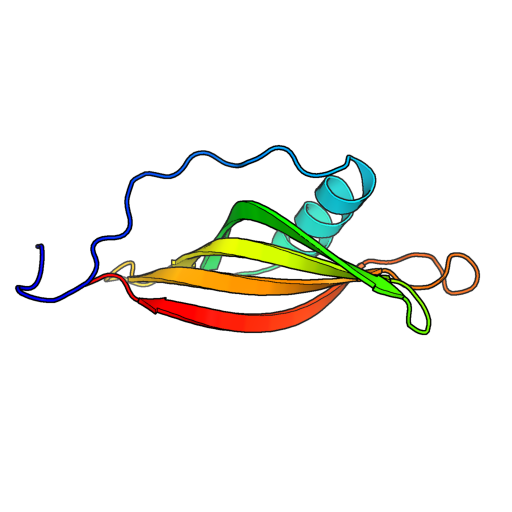4 90 ASN A C 1
ATOM 663 O O . ASN A 1 90 ? -5.313 1.301 -4.353 1.00 97.44 90 ASN A O 1
ATOM 667 N N . ILE A 1 91 ? -7.471 1.939 -4.105 1.00 97.56 91 ILE A N 1
ATOM 668 C CA . ILE A 1 91 ? -7.696 1.457 -2.736 1.00 97.56 91 ILE A CA 1
ATOM 669 C C . ILE A 1 91 ? -9.069 0.791 -2.688 1.00 97.56 91 ILE A C 1
ATOM 671 O O . ILE A 1 91 ? -10.083 1.422 -2.977 1.00 97.56 91 ILE A O 1
ATOM 675 N N . GLU A 1 92 ? -9.114 -0.472 -2.280 1.00 97.56 92 GLU A N 1
ATOM 676 C CA . GLU A 1 92 ? -10.351 -1.250 -2.202 1.00 97.56 92 GLU A CA 1
ATOM 677 C C . GLU A 1 92 ? -10.501 -1.901 -0.827 1.00 97.56 92 GLU A C 1
ATOM 679 O O . GLU A 1 92 ? -9.557 -2.491 -0.309 1.00 97.56 92 GLU A O 1
ATOM 684 N N . ASN A 1 93 ? -11.696 -1.825 -0.238 1.00 96.12 93 ASN A N 1
ATOM 685 C CA . ASN A 1 93 ? -11.987 -2.488 1.031 1.00 96.12 93 ASN A CA 1
ATOM 686 C C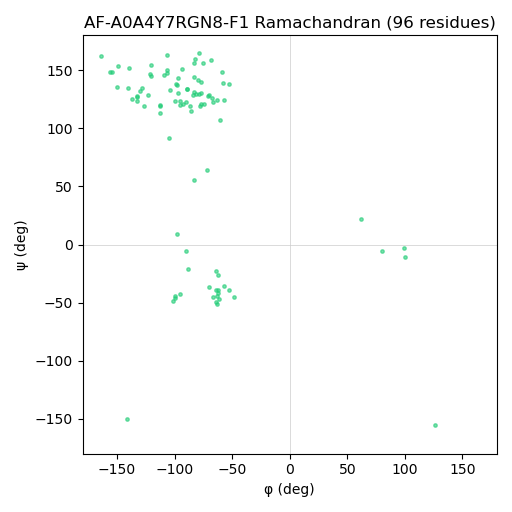 . ASN A 1 93 ? -12.048 -4.008 0.856 1.00 96.12 93 ASN A C 1
ATOM 688 O O . ASN A 1 93 ? -12.815 -4.499 0.035 1.00 96.12 93 ASN A O 1
ATOM 692 N N . ILE A 1 94 ? -11.308 -4.736 1.691 1.00 96.19 94 ILE A N 1
ATOM 693 C CA . ILE A 1 94 ? -11.375 -6.200 1.783 1.00 96.19 94 ILE A CA 1
ATOM 694 C C . ILE A 1 94 ? -12.197 -6.603 3.008 1.00 96.19 94 ILE A C 1
ATOM 696 O O . ILE A 1 94 ? -13.119 -7.407 2.901 1.00 96.19 94 ILE A O 1
ATOM 700 N N . VAL A 1 95 ? -11.904 -6.007 4.168 1.00 94.69 95 VAL A N 1
ATOM 701 C CA . VAL A 1 95 ? -12.631 -6.243 5.426 1.00 94.69 95 VAL A CA 1
ATOM 702 C C . VAL A 1 95 ? -12.786 -4.929 6.181 1.00 94.69 95 VAL A C 1
ATOM 704 O O . VAL A 1 95 ? -11.816 -4.193 6.334 1.00 94.69 95 VAL A O 1
ATOM 707 N N . LYS A 1 96 ? -13.988 -4.649 6.696 1.00 91.38 96 LYS A N 1
ATOM 708 C CA . LYS A 1 96 ? -14.249 -3.519 7.602 1.00 91.38 96 LYS A CA 1
ATOM 709 C C . LYS A 1 96 ? -14.277 -3.993 9.054 1.00 91.38 96 LYS A C 1
ATOM 711 O O . LYS A 1 96 ? -14.849 -5.046 9.335 1.00 91.38 96 LYS A O 1
ATOM 716 N N . GLY A 1 97 ? -13.663 -3.216 9.942 1.00 84.81 97 GLY A N 1
ATOM 717 C CA . GLY A 1 97 ? -13.720 -3.419 11.386 1.00 84.81 97 GLY A CA 1
ATOM 718 C C . GLY A 1 97 ? -15.022 -2.898 11.996 1.00 84.81 97 GLY A C 1
ATOM 719 O O . GLY A 1 97 ? -15.488 -1.836 11.582 1.00 84.81 97 GLY A O 1
ATOM 720 N N . TYR A 1 98 ? -15.577 -3.619 12.979 1.00 74.38 98 TYR A N 1
ATOM 721 C CA . TYR A 1 98 ? -16.788 -3.238 13.727 1.00 74.38 98 TYR A CA 1
ATOM 722 C C . TYR A 1 98 ? -16.641 -3.430 15.245 1.00 74.38 98 TYR A C 1
ATOM 724 O O . TYR A 1 98 ? -16.133 -4.491 15.685 1.00 74.38 98 TYR A O 1
#

Mean predicted aligned error: 3.58 Å

Foldseek 3Di:
DADVVADADDDAAADDDDPLVVVLCCVAQVPDPFKDWGFRDFDDWDDDQFIKTWTWIWIWGPDPPTWTFTWIWIWGFHDVVVVRHIYTDDIGTPHTHD